Protein AF-A0A1I2U5W5-F1 (afdb_monomer_lite)

pLDDT: mean 72.15, std 8.82, range [43.09, 82.62]

Organism: NCBI:txid582675

Structure (mmCIF, N/CA/C/O backbone):
data_AF-A0A1I2U5W5-F1
#
_entry.id   AF-A0A1I2U5W5-F1
#
loop_
_atom_site.group_PDB
_atom_site.id
_atom_site.type_symbol
_atom_site.label_atom_id
_atom_site.label_alt_id
_atom_site.label_comp_id
_atom_site.label_asym_id
_atom_site.label_entity_id
_atom_site.label_seq_id
_atom_site.pdbx_PDB_ins_code
_atom_site.Cartn_x
_atom_site.Cartn_y
_atom_site.Cartn_z
_atom_site.occupancy
_atom_site.B_iso_or_equiv
_atom_site.auth_seq_id
_atom_site.auth_comp_id
_atom_site.auth_asym_id
_atom_site.auth_atom_id
_atom_site.pdbx_PDB_model_num
ATOM 1 N N . MET A 1 1 ? 47.350 -18.578 -42.986 1.00 43.09 1 MET A N 1
ATOM 2 C CA . MET A 1 1 ? 46.760 -17.371 -43.594 1.00 43.09 1 MET A CA 1
ATOM 3 C C . MET A 1 1 ? 45.472 -17.139 -42.843 1.00 43.09 1 MET A C 1
AT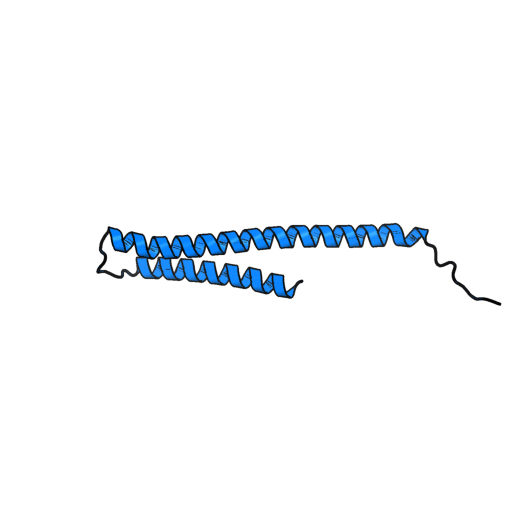OM 5 O O . MET A 1 1 ? 44.554 -17.934 -42.980 1.00 43.09 1 MET A O 1
ATOM 9 N N . GLU A 1 2 ? 45.549 -16.186 -41.917 1.00 45.75 2 GLU A N 1
ATOM 10 C CA . GLU A 1 2 ? 44.561 -15.855 -40.888 1.00 45.75 2 GLU A CA 1
ATOM 11 C C . GLU A 1 2 ? 43.207 -15.552 -41.537 1.00 45.75 2 GLU A C 1
ATOM 13 O O . GLU A 1 2 ? 43.114 -14.695 -42.418 1.00 45.75 2 GLU A O 1
ATOM 18 N N . GLY A 1 3 ? 42.187 -16.310 -41.146 1.00 58.53 3 GLY A N 1
ATOM 19 C CA . GLY A 1 3 ? 40.816 -16.098 -41.571 1.00 58.53 3 GLY A CA 1
ATOM 20 C C . GLY A 1 3 ? 40.147 -15.017 -40.729 1.00 58.53 3 GLY A C 1
ATOM 21 O O . GLY A 1 3 ? 40.225 -15.041 -39.507 1.00 58.53 3 GLY A O 1
ATOM 22 N N . ASP A 1 4 ? 39.477 -14.111 -41.434 1.00 57.28 4 ASP A N 1
ATOM 23 C CA . ASP A 1 4 ? 38.116 -13.664 -41.134 1.00 57.28 4 ASP A CA 1
ATOM 24 C C . ASP A 1 4 ? 37.855 -13.148 -39.706 1.00 57.28 4 ASP A C 1
ATOM 26 O O . ASP A 1 4 ? 37.294 -13.831 -38.851 1.00 57.28 4 ASP A O 1
ATOM 30 N N . ALA A 1 5 ? 38.244 -11.897 -39.448 1.00 59.78 5 ALA A N 1
ATOM 31 C CA . ALA A 1 5 ? 37.846 -11.174 -38.239 1.00 59.78 5 ALA A CA 1
ATOM 32 C C . ALA A 1 5 ? 37.526 -9.692 -38.504 1.00 59.78 5 ALA A C 1
ATOM 34 O O . ALA A 1 5 ? 37.688 -8.859 -37.617 1.00 59.78 5 ALA A O 1
ATOM 35 N N . ASP A 1 6 ? 37.038 -9.355 -39.702 1.00 57.78 6 ASP A N 1
ATOM 36 C CA . ASP A 1 6 ? 36.451 -8.034 -39.978 1.00 57.78 6 ASP A CA 1
ATOM 37 C C . ASP A 1 6 ? 34.917 -8.110 -39.911 1.00 57.78 6 ASP A C 1
ATOM 39 O O . ASP A 1 6 ? 34.185 -7.886 -40.876 1.00 57.78 6 ASP A O 1
ATOM 43 N N . VAL A 1 7 ? 34.397 -8.487 -38.739 1.00 61.81 7 VAL A N 1
ATOM 44 C CA . VAL A 1 7 ? 32.959 -8.391 -38.458 1.00 61.81 7 VAL A CA 1
ATOM 45 C C . VAL A 1 7 ? 32.642 -6.928 -38.159 1.00 61.81 7 VAL A C 1
ATOM 47 O O . VAL A 1 7 ? 32.632 -6.503 -37.006 1.00 61.81 7 VAL A O 1
ATOM 50 N N . ARG A 1 8 ? 32.405 -6.170 -39.230 1.00 60.53 8 ARG A N 1
ATOM 51 C CA . ARG A 1 8 ? 31.637 -4.914 -39.319 1.00 60.53 8 ARG A CA 1
ATOM 52 C C . ARG A 1 8 ? 31.141 -4.365 -37.973 1.00 60.53 8 ARG A C 1
ATOM 54 O O . ARG A 1 8 ? 30.071 -4.719 -37.479 1.00 60.53 8 ARG A O 1
ATOM 61 N N . ASP A 1 9 ? 31.927 -3.452 -37.415 1.00 59.00 9 ASP A N 1
ATOM 62 C CA . ASP A 1 9 ? 31.636 -2.728 -36.170 1.00 59.00 9 ASP A CA 1
ATOM 63 C C . ASP A 1 9 ? 30.470 -1.720 -36.332 1.00 59.00 9 ASP A C 1
ATOM 65 O O . ASP A 1 9 ? 29.764 -1.398 -35.382 1.00 59.00 9 ASP A O 1
ATOM 69 N N . GLY A 1 10 ? 30.189 -1.287 -37.570 1.00 57.38 10 GLY A N 1
ATOM 70 C CA . GLY A 1 10 ? 29.176 -0.268 -37.881 1.00 57.38 10 GLY A CA 1
ATOM 71 C C . GLY A 1 10 ? 27.705 -0.701 -37.773 1.00 57.38 10 GLY A C 1
ATOM 72 O O . GLY A 1 10 ? 26.847 0.168 -37.655 1.00 57.38 10 GLY A O 1
ATOM 73 N N . ASP A 1 11 ? 27.402 -2.005 -37.778 1.00 59.81 11 ASP A N 1
ATOM 74 C CA . ASP A 1 11 ? 26.015 -2.526 -37.782 1.00 59.81 11 ASP A CA 1
ATOM 75 C C . ASP A 1 11 ? 25.505 -2.894 -36.367 1.00 59.81 11 ASP A C 1
ATOM 77 O O . ASP A 1 11 ? 24.308 -3.027 -36.133 1.00 59.81 11 ASP A O 1
ATOM 81 N N . ARG A 1 12 ? 26.408 -2.996 -35.375 1.00 60.00 12 ARG A N 1
ATOM 82 C CA . ARG A 1 12 ? 26.089 -3.376 -33.978 1.00 60.00 12 ARG A CA 1
ATOM 83 C C . ARG A 1 12 ? 25.677 -2.200 -33.080 1.00 60.00 12 ARG A C 1
ATOM 85 O O . ARG A 1 12 ? 25.045 -2.392 -32.038 1.00 60.00 12 ARG A O 1
ATOM 92 N N . LEU A 1 13 ? 26.017 -0.972 -33.469 1.00 62.34 13 LEU A N 1
ATOM 93 C CA . LEU A 1 13 ? 25.660 0.247 -32.735 1.00 62.34 13 LEU A CA 1
ATOM 94 C C . LEU A 1 13 ? 24.136 0.476 -32.621 1.00 62.34 13 LEU A C 1
ATOM 96 O O . LEU A 1 13 ? 23.681 0.719 -31.505 1.00 62.34 13 LEU A O 1
ATOM 100 N N . PRO A 1 14 ? 23.314 0.365 -33.686 1.00 65.69 14 PRO A N 1
ATOM 101 C CA . PRO A 1 14 ? 21.866 0.560 -33.554 1.00 65.69 14 PRO A CA 1
ATOM 102 C C . PRO A 1 14 ? 21.203 -0.503 -32.662 1.00 65.69 14 PRO A C 1
ATOM 104 O O . PRO A 1 14 ? 20.411 -0.162 -31.786 1.00 65.69 14 PRO A O 1
ATOM 107 N N . GLU A 1 15 ? 21.596 -1.776 -32.789 1.00 72.06 15 GLU A N 1
ATOM 108 C CA . GLU A 1 15 ? 20.998 -2.879 -32.022 1.00 72.06 15 GLU A CA 1
ATOM 109 C C . GLU A 1 15 ? 21.268 -2.767 -30.508 1.00 72.06 15 GLU A C 1
ATOM 111 O O . GLU A 1 15 ? 20.381 -3.000 -29.678 1.00 72.06 15 GLU A O 1
ATOM 116 N N . THR A 1 16 ? 22.484 -2.362 -30.125 1.00 74.75 16 THR A N 1
ATOM 117 C CA . THR A 1 16 ? 22.870 -2.189 -28.713 1.00 74.75 16 THR A CA 1
ATOM 118 C C . THR A 1 16 ? 22.214 -0.966 -28.068 1.00 74.75 16 THR A C 1
ATOM 120 O O . THR A 1 16 ? 21.846 -1.017 -26.886 1.00 74.75 16 THR A O 1
ATOM 123 N N . LEU A 1 17 ? 22.005 0.110 -28.831 1.00 76.88 17 LEU A N 1
ATOM 124 C CA . LEU A 1 17 ? 21.261 1.289 -28.383 1.00 76.88 17 LEU A CA 1
ATOM 125 C C . LEU A 1 17 ? 19.774 0.964 -28.186 1.00 76.88 17 LEU A C 1
ATOM 127 O O . LEU A 1 17 ? 19.215 1.311 -27.143 1.00 76.88 17 LEU A O 1
ATOM 131 N N . ASP A 1 18 ? 19.163 0.210 -29.102 1.00 78.94 18 ASP A N 1
ATOM 132 C CA . ASP A 1 18 ? 17.774 -0.252 -28.976 1.00 78.94 18 ASP A CA 1
ATOM 133 C C . ASP A 1 18 ? 17.586 -1.231 -27.804 1.00 78.94 18 ASP A C 1
ATOM 135 O O . ASP A 1 18 ? 16.600 -1.164 -27.059 1.00 78.94 18 ASP A O 1
ATOM 139 N N . ALA A 1 19 ? 18.542 -2.138 -27.582 1.00 80.06 19 ALA A N 1
ATOM 140 C CA . ALA A 1 19 ? 18.553 -3.021 -26.414 1.00 80.06 19 ALA A CA 1
ATOM 141 C C . ALA A 1 19 ? 18.684 -2.235 -25.095 1.00 80.06 19 ALA A C 1
ATOM 143 O O . ALA A 1 19 ? 17.980 -2.528 -24.123 1.00 80.06 19 ALA A O 1
ATOM 144 N N . SER A 1 20 ? 19.529 -1.203 -25.072 1.00 81.00 20 SER A N 1
ATOM 145 C CA . SER A 1 20 ? 19.708 -0.320 -23.914 1.00 81.00 20 SER A CA 1
ATOM 146 C C . SER A 1 20 ? 18.462 0.529 -23.647 1.00 81.00 20 SER A C 1
ATOM 148 O O . SER A 1 20 ? 18.038 0.649 -22.497 1.00 81.00 20 SER A O 1
ATOM 150 N N . ALA A 1 21 ? 17.813 1.047 -24.693 1.00 80.81 21 ALA A N 1
ATOM 151 C CA . ALA A 1 21 ? 16.563 1.796 -24.590 1.00 80.81 21 ALA A CA 1
ATOM 152 C C . ALA A 1 21 ? 15.417 0.929 -24.044 1.00 80.81 21 ALA A C 1
ATOM 154 O O . ALA A 1 21 ? 14.693 1.362 -23.143 1.00 80.81 21 ALA A O 1
ATOM 155 N N . ARG A 1 22 ? 15.291 -0.324 -24.509 1.00 77.62 22 ARG A N 1
ATOM 156 C CA . ARG A 1 22 ? 14.324 -1.294 -23.959 1.00 77.62 22 ARG A CA 1
ATOM 157 C C . ARG A 1 22 ? 14.595 -1.609 -22.491 1.00 77.62 22 ARG A C 1
ATOM 159 O O . ARG A 1 22 ? 13.660 -1.592 -21.692 1.00 77.62 22 ARG A O 1
ATOM 166 N N . LYS A 1 23 ? 15.860 -1.820 -22.110 1.00 78.69 23 LYS A N 1
ATOM 167 C CA . LYS A 1 23 ? 16.240 -2.018 -20.700 1.00 78.69 23 LYS A CA 1
ATOM 168 C C . LYS A 1 23 ? 15.903 -0.806 -19.833 1.00 78.69 23 LYS A C 1
ATOM 170 O O . LYS A 1 23 ? 15.358 -0.974 -18.747 1.00 78.69 23 LYS A O 1
ATOM 175 N N . LEU A 1 24 ? 16.181 0.411 -20.302 1.00 78.00 24 LEU A N 1
ATOM 176 C CA . LEU A 1 24 ? 15.851 1.645 -19.578 1.00 78.00 24 LEU A CA 1
ATOM 177 C C . LEU A 1 24 ? 14.336 1.821 -19.412 1.00 78.00 24 LEU A C 1
ATOM 179 O O . LEU A 1 24 ? 13.870 2.197 -18.333 1.00 78.00 24 LEU A O 1
ATOM 183 N N . ALA A 1 25 ? 13.560 1.511 -20.453 1.00 76.56 25 ALA A N 1
ATOM 184 C CA . ALA A 1 25 ? 12.103 1.541 -20.396 1.00 76.56 25 ALA A CA 1
ATOM 185 C C . ALA A 1 25 ? 11.552 0.528 -19.378 1.00 76.56 25 ALA A C 1
ATOM 187 O O . ALA A 1 25 ? 10.727 0.904 -18.542 1.00 76.56 25 ALA A O 1
ATOM 188 N N . ALA A 1 26 ? 12.057 -0.710 -19.392 1.00 75.31 26 ALA A N 1
ATOM 189 C CA . ALA A 1 26 ? 11.699 -1.740 -18.417 1.00 75.31 26 ALA A CA 1
ATOM 190 C C . ALA A 1 26 ? 12.039 -1.302 -16.983 1.00 75.31 26 ALA A C 1
ATOM 192 O O . ALA A 1 26 ? 11.194 -1.361 -16.090 1.00 75.31 26 ALA A O 1
ATOM 193 N N . LYS A 1 27 ? 13.234 -0.737 -16.775 1.00 77.94 27 LYS A N 1
ATOM 194 C CA . LYS A 1 27 ? 13.694 -0.265 -15.462 1.00 77.94 27 LYS A CA 1
ATOM 195 C C . LYS A 1 27 ? 12.793 0.830 -14.879 1.00 77.94 27 LYS A C 1
ATOM 197 O O . LYS A 1 27 ? 12.435 0.788 -13.704 1.00 77.94 27 LYS A O 1
ATOM 202 N N . ARG A 1 28 ? 12.355 1.776 -15.715 1.00 79.19 28 ARG A N 1
ATOM 203 C CA . ARG A 1 28 ? 11.433 2.853 -15.315 1.00 79.19 28 ARG A CA 1
ATOM 204 C C . ARG A 1 28 ? 10.032 2.338 -14.968 1.00 79.19 28 ARG A C 1
ATOM 206 O O . ARG A 1 28 ? 9.367 2.918 -14.109 1.00 79.19 28 ARG A O 1
ATOM 213 N N . ILE A 1 29 ? 9.561 1.284 -15.634 1.00 76.50 29 ILE A N 1
ATOM 214 C CA . ILE A 1 29 ? 8.288 0.635 -15.290 1.00 76.50 29 ILE A CA 1
ATOM 215 C C . ILE A 1 29 ? 8.423 -0.082 -13.944 1.00 76.50 29 ILE A C 1
ATOM 217 O O . ILE A 1 29 ? 7.573 0.122 -13.078 1.00 76.50 29 ILE A O 1
ATOM 221 N N . ASN A 1 30 ? 9.522 -0.809 -13.724 1.00 80.81 30 ASN A N 1
ATOM 222 C CA . ASN A 1 30 ? 9.767 -1.530 -12.474 1.00 80.81 30 ASN A CA 1
ATOM 223 C C . ASN A 1 30 ? 9.783 -0.575 -11.262 1.00 80.81 30 ASN A C 1
ATOM 225 O O . ASN A 1 30 ? 9.124 -0.807 -10.251 1.00 80.81 30 ASN A O 1
ATOM 229 N N . GLU A 1 31 ? 10.438 0.584 -11.391 1.00 81.94 31 GLU A N 1
ATOM 230 C CA . GLU A 1 31 ? 10.458 1.613 -10.340 1.00 81.94 31 GLU A CA 1
ATOM 231 C C . GLU A 1 31 ? 9.056 2.171 -10.022 1.00 81.94 31 GLU A C 1
ATOM 233 O O . GLU A 1 31 ? 8.711 2.363 -8.854 1.00 81.94 31 GLU A O 1
ATOM 238 N N . ARG A 1 32 ? 8.206 2.380 -11.035 1.00 79.44 32 ARG A N 1
ATOM 239 C CA . ARG A 1 32 ? 6.821 2.854 -10.844 1.00 79.44 32 ARG A CA 1
ATOM 240 C C . ARG A 1 32 ? 5.946 1.819 -10.148 1.00 79.44 32 ARG A C 1
ATOM 242 O O . ARG A 1 32 ? 5.186 2.175 -9.249 1.00 79.44 32 ARG A O 1
ATOM 249 N N . VAL A 1 33 ? 6.060 0.556 -10.546 1.00 78.88 33 VAL A N 1
ATOM 250 C CA . VAL A 1 33 ? 5.312 -0.548 -9.932 1.00 78.88 33 VAL A CA 1
ATOM 251 C C . VAL A 1 33 ? 5.758 -0.740 -8.479 1.00 78.88 33 VAL A C 1
ATOM 253 O O . VAL A 1 33 ? 4.920 -0.915 -7.595 1.00 78.88 33 VAL A O 1
ATOM 256 N N . LYS A 1 34 ? 7.053 -0.567 -8.193 1.00 77.81 34 LYS A N 1
ATOM 257 C CA . LYS A 1 34 ? 7.595 -0.574 -6.827 1.00 77.81 34 LYS A CA 1
ATOM 258 C C . LYS A 1 34 ? 7.041 0.541 -5.952 1.00 77.81 34 LYS A C 1
ATOM 260 O O . LYS A 1 34 ? 6.656 0.283 -4.811 1.00 77.81 34 LYS A O 1
ATOM 265 N N . LEU A 1 35 ? 6.951 1.760 -6.480 1.00 82.62 35 LEU A N 1
ATOM 266 C CA . L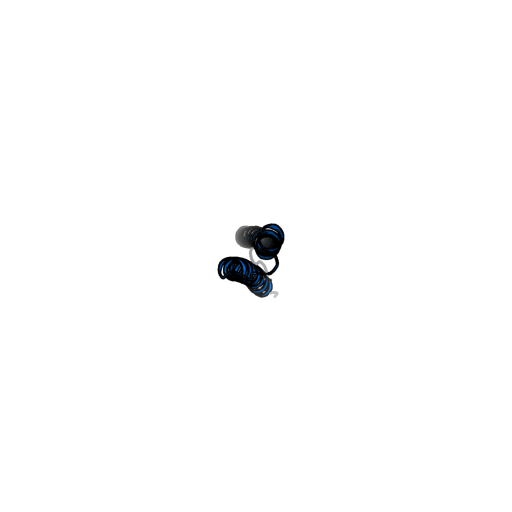EU A 1 35 ? 6.331 2.883 -5.771 1.00 82.62 35 LEU A CA 1
ATOM 267 C C . LEU A 1 35 ? 4.841 2.635 -5.510 1.00 82.62 35 LEU A C 1
ATOM 269 O O . LEU A 1 35 ? 4.369 2.887 -4.402 1.00 82.62 35 LEU A O 1
ATOM 273 N N . LEU A 1 36 ? 4.115 2.095 -6.493 1.00 78.44 36 LEU A N 1
ATOM 274 C CA . LEU A 1 36 ? 2.697 1.765 -6.349 1.00 78.44 36 LEU A CA 1
ATOM 275 C C . LEU A 1 36 ? 2.471 0.675 -5.293 1.00 78.44 36 LEU A C 1
ATOM 277 O O . LEU A 1 36 ? 1.580 0.810 -4.457 1.00 78.44 36 LEU A O 1
ATOM 281 N N . ALA A 1 37 ? 3.301 -0.369 -5.280 1.00 81.19 37 ALA A N 1
ATOM 282 C CA . ALA A 1 37 ? 3.241 -1.410 -4.261 1.00 81.19 37 ALA A CA 1
ATOM 283 C C . ALA A 1 37 ? 3.498 -0.840 -2.860 1.00 81.19 37 ALA A C 1
ATOM 285 O O . ALA A 1 37 ? 2.767 -1.147 -1.921 1.00 81.19 37 ALA A O 1
ATOM 286 N N . ASN A 1 38 ? 4.480 0.053 -2.711 1.00 82.50 38 ASN A N 1
ATOM 287 C CA . ASN A 1 38 ? 4.740 0.688 -1.421 1.00 82.50 38 ASN A CA 1
ATOM 288 C C . ASN A 1 38 ? 3.584 1.605 -0.970 1.00 82.50 38 ASN A C 1
ATOM 290 O O . ASN A 1 38 ? 3.252 1.650 0.218 1.00 82.50 38 ASN A O 1
ATOM 294 N N . LEU A 1 39 ? 2.934 2.295 -1.915 1.00 79.69 39 LEU A N 1
ATOM 295 C CA . LEU A 1 39 ? 1.722 3.073 -1.657 1.00 79.69 39 LEU A CA 1
ATOM 296 C C . LEU A 1 39 ? 0.583 2.170 -1.167 1.00 79.69 39 LEU A C 1
ATOM 298 O O . LEU A 1 39 ? 0.019 2.443 -0.114 1.00 79.69 39 LEU A O 1
ATOM 302 N N . LEU A 1 40 ? 0.283 1.081 -1.883 1.00 79.06 40 LEU A N 1
ATOM 303 C CA . LEU A 1 40 ? -0.756 0.107 -1.518 1.00 79.06 40 LEU A CA 1
ATOM 304 C C . LEU A 1 40 ? -0.485 -0.536 -0.152 1.00 79.06 40 LEU A C 1
ATOM 306 O O . LEU A 1 40 ? -1.410 -0.700 0.639 1.00 79.06 40 LEU A O 1
ATOM 310 N N . ASN A 1 41 ? 0.779 -0.838 0.152 1.00 81.00 41 ASN A N 1
ATOM 311 C CA . ASN A 1 41 ? 1.191 -1.356 1.454 1.00 81.00 41 ASN A CA 1
ATOM 312 C C . ASN A 1 41 ? 0.895 -0.353 2.582 1.00 81.00 41 ASN A C 1
ATOM 314 O O . ASN A 1 41 ? 0.280 -0.700 3.590 1.00 81.00 41 ASN A O 1
ATOM 318 N N . SER A 1 42 ? 1.295 0.906 2.384 1.00 79.94 42 SER A N 1
ATOM 319 C CA . SER A 1 42 ? 1.078 1.987 3.353 1.00 79.94 42 SER A CA 1
ATOM 320 C C . SER A 1 42 ? -0.413 2.284 3.532 1.00 79.94 42 SER A C 1
ATOM 322 O O . SER A 1 42 ? -0.881 2.477 4.654 1.00 79.94 42 SER A O 1
ATOM 324 N N . LEU A 1 43 ? -1.177 2.254 2.435 1.00 79.62 43 LEU A N 1
ATOM 325 C CA . LEU A 1 43 ? -2.626 2.413 2.449 1.00 79.62 43 LEU A CA 1
ATOM 326 C C . LEU A 1 43 ? -3.300 1.249 3.190 1.00 79.62 43 LEU A C 1
ATOM 328 O O . LEU A 1 43 ? -4.190 1.487 3.997 1.00 79.62 43 LEU A O 1
ATOM 332 N N . GLY A 1 44 ? -2.840 0.010 2.983 1.00 77.69 44 GLY A N 1
ATOM 333 C CA . GLY A 1 44 ? -3.327 -1.176 3.692 1.00 77.69 44 GLY A CA 1
ATOM 334 C C . GLY A 1 44 ? -3.165 -1.047 5.207 1.00 77.69 44 GLY A C 1
ATOM 335 O O . GLY A 1 44 ? -4.138 -1.216 5.938 1.00 77.69 44 GLY A O 1
ATOM 336 N N . ILE A 1 45 ? -1.981 -0.644 5.680 1.00 78.38 45 ILE A N 1
ATOM 337 C CA . ILE A 1 45 ? -1.740 -0.379 7.110 1.00 78.38 45 ILE A CA 1
ATOM 338 C C . ILE A 1 45 ? -2.644 0.754 7.616 1.00 78.38 45 ILE A C 1
ATOM 340 O O . ILE A 1 45 ? -3.243 0.623 8.683 1.00 78.38 45 ILE A O 1
ATOM 344 N N . GLY A 1 46 ? -2.787 1.840 6.850 1.00 80.00 46 GLY A N 1
ATOM 345 C CA . GLY A 1 46 ? -3.667 2.958 7.200 1.00 80.00 46 GLY A CA 1
ATOM 346 C C . GLY A 1 46 ? -5.136 2.547 7.332 1.00 80.00 46 GLY A C 1
ATOM 347 O O . GLY A 1 46 ? -5.802 2.946 8.285 1.00 80.00 46 GLY A O 1
ATOM 348 N N . VAL A 1 47 ? -5.629 1.699 6.426 1.00 77.81 47 VAL A N 1
ATOM 349 C CA . VAL A 1 47 ? -6.999 1.171 6.451 1.00 77.81 47 VAL A CA 1
ATOM 350 C C . VAL A 1 47 ? -7.207 0.192 7.611 1.00 77.81 47 VAL A C 1
ATOM 352 O O . VAL A 1 47 ? -8.229 0.283 8.290 1.00 77.81 47 VAL A O 1
ATOM 355 N N . ILE A 1 48 ? -6.244 -0.695 7.893 1.00 77.31 48 ILE A N 1
ATOM 356 C CA . ILE A 1 48 ? -6.291 -1.568 9.082 1.00 77.31 48 ILE A CA 1
ATOM 357 C C . ILE A 1 48 ? -6.337 -0.708 10.351 1.00 77.31 48 ILE A C 1
ATOM 359 O O . ILE A 1 48 ? -7.190 -0.923 11.211 1.00 77.31 48 ILE A O 1
ATOM 363 N N . GLY A 1 49 ? -5.464 0.299 10.445 1.00 77.25 49 GLY A N 1
ATOM 364 C CA . GLY A 1 49 ? -5.422 1.241 11.562 1.00 77.25 49 GLY A CA 1
ATOM 365 C C . GLY A 1 49 ? -6.742 1.987 11.741 1.00 77.25 49 GLY A C 1
ATOM 366 O O . GLY A 1 49 ? -7.288 2.000 12.840 1.00 77.25 49 GLY A O 1
ATOM 367 N N . ALA A 1 50 ? -7.316 2.532 10.666 1.00 75.25 50 ALA A N 1
ATOM 368 C CA . ALA A 1 50 ? -8.632 3.170 10.697 1.00 75.25 50 ALA A CA 1
ATOM 369 C C . ALA A 1 50 ? -9.735 2.187 11.127 1.00 75.25 50 ALA A C 1
ATOM 371 O O . ALA A 1 50 ? -10.583 2.537 11.946 1.00 75.25 50 ALA A O 1
ATOM 372 N N . GLY A 1 51 ? -9.681 0.942 10.650 1.00 71.31 51 GLY A N 1
ATOM 373 C CA . GLY A 1 51 ? -10.590 -0.130 11.045 1.00 71.31 51 GLY A CA 1
ATOM 374 C C . GLY A 1 51 ? -10.554 -0.448 12.541 1.00 71.31 51 GLY A C 1
ATOM 375 O O . GLY A 1 51 ? -11.574 -0.869 13.072 1.00 71.31 51 GLY A O 1
ATOM 376 N N . VAL A 1 52 ? -9.433 -0.204 13.227 1.00 72.19 52 VAL A N 1
ATOM 377 C CA . VAL A 1 52 ? -9.285 -0.377 14.686 1.00 72.19 52 VAL A CA 1
ATOM 378 C C . VAL A 1 52 ? -9.608 0.909 15.456 1.00 72.19 52 VAL A C 1
ATOM 380 O O . VAL A 1 52 ? -10.296 0.862 16.474 1.00 72.19 52 VAL A O 1
ATOM 383 N N . ILE A 1 53 ? -9.149 2.066 14.974 1.00 75.62 53 ILE A N 1
ATOM 384 C CA . ILE A 1 53 ? -9.337 3.361 15.646 1.00 75.62 53 ILE A CA 1
ATOM 385 C C . ILE A 1 53 ? -10.815 3.767 15.638 1.00 75.62 53 ILE A C 1
ATOM 387 O O . ILE A 1 53 ? -11.342 4.148 16.678 1.00 75.62 53 ILE A O 1
ATOM 391 N N . VAL A 1 54 ? -11.508 3.652 14.500 1.00 71.81 54 VAL A N 1
ATOM 392 C CA . VAL A 1 54 ? -12.920 4.058 14.362 1.00 71.81 54 VAL A CA 1
ATOM 393 C C . VAL A 1 54 ? -13.844 3.361 15.376 1.00 71.81 54 VAL A C 1
ATOM 395 O O . VAL A 1 54 ? -14.559 4.070 16.089 1.00 71.81 54 VAL A O 1
ATOM 398 N N . PRO A 1 55 ? -13.843 2.020 15.519 1.00 66.19 55 PRO A N 1
ATOM 399 C CA . PRO A 1 55 ? -14.625 1.364 16.566 1.00 66.19 55 PRO A CA 1
ATOM 400 C C . PRO A 1 55 ? -14.090 1.667 17.968 1.00 66.19 55 PRO A C 1
ATOM 402 O O . PRO A 1 55 ? -14.892 1.805 18.883 1.00 66.19 55 PRO A O 1
ATOM 405 N N . GLY A 1 56 ? -12.777 1.855 18.150 1.00 66.75 56 GLY A N 1
ATOM 406 C CA . GLY A 1 56 ? -12.208 2.262 19.440 1.00 66.75 56 GLY A CA 1
ATOM 407 C C . GLY A 1 56 ? -12.733 3.608 19.959 1.00 66.75 56 GLY A C 1
ATOM 408 O O . GLY A 1 56 ? -12.843 3.787 21.169 1.00 66.75 56 GLY A O 1
ATOM 409 N N . VAL A 1 57 ? -13.088 4.534 19.058 1.00 74.75 57 VAL A N 1
ATOM 410 C CA . VAL A 1 57 ? -13.643 5.856 19.401 1.00 74.75 57 VAL A CA 1
ATOM 411 C C . VAL A 1 57 ? -15.165 5.816 19.594 1.00 74.75 57 VAL A C 1
ATOM 413 O O . VAL A 1 57 ? -15.677 6.512 20.466 1.00 74.75 57 VAL A O 1
ATOM 416 N N . HIS A 1 58 ? -15.892 5.023 18.800 1.00 68.94 58 HIS A N 1
ATOM 417 C CA . HIS A 1 58 ? -17.361 4.983 18.847 1.00 68.94 58 HIS A CA 1
ATOM 418 C C . HIS A 1 58 ? -17.935 3.965 19.845 1.00 68.94 58 HIS A C 1
ATOM 420 O O . HIS A 1 58 ? -18.899 4.287 20.529 1.00 68.94 58 HIS A O 1
ATOM 426 N N . ASP A 1 59 ? -17.378 2.753 19.920 1.00 67.19 59 ASP A N 1
ATOM 427 C CA . ASP A 1 59 ? -17.859 1.664 20.783 1.00 67.19 59 ASP A CA 1
ATOM 428 C C . ASP A 1 59 ? -16.771 0.567 20.908 1.00 67.19 59 ASP A C 1
ATOM 430 O O . ASP A 1 59 ? -16.771 -0.419 20.160 1.00 67.19 59 ASP A O 1
ATOM 434 N N . PRO A 1 60 ? -15.812 0.699 21.845 1.00 63.38 60 PRO A N 1
ATOM 435 C CA . PRO A 1 60 ? -14.624 -0.161 21.902 1.00 63.38 60 PRO A CA 1
ATOM 436 C C . PRO A 1 60 ? -14.916 -1.638 22.223 1.00 63.38 60 PRO A C 1
ATOM 438 O O . PRO A 1 60 ? -14.037 -2.485 22.078 1.00 63.38 60 PRO A O 1
ATOM 441 N N . THR A 1 61 ? -16.135 -1.972 22.655 1.00 65.12 61 THR A N 1
ATOM 442 C CA . THR A 1 61 ? -16.542 -3.338 23.028 1.00 65.12 61 THR A CA 1
ATOM 443 C C . THR A 1 61 ? -17.305 -4.077 21.929 1.00 65.12 61 THR A C 1
ATOM 445 O O . THR A 1 61 ? -17.497 -5.290 22.038 1.00 65.12 61 THR A O 1
ATOM 448 N N . ARG A 1 62 ? -17.725 -3.397 20.852 1.00 65.88 62 ARG A N 1
ATOM 449 C CA . ARG A 1 62 ? -18.454 -4.025 19.741 1.00 65.88 62 ARG A CA 1
ATOM 450 C C . ARG A 1 62 ? -17.562 -4.160 18.517 1.00 65.88 62 ARG A C 1
ATOM 452 O O . ARG A 1 62 ? -17.410 -3.237 17.723 1.00 65.88 62 ARG A O 1
ATOM 459 N N . ILE A 1 63 ? -17.045 -5.369 18.306 1.00 66.12 63 ILE A N 1
ATOM 460 C CA . ILE A 1 63 ? -16.500 -5.749 17.002 1.00 66.12 63 ILE A CA 1
ATOM 461 C C . ILE A 1 63 ? -17.679 -5.855 16.030 1.00 66.12 63 ILE A C 1
ATOM 463 O O . ILE A 1 63 ? -18.495 -6.772 16.114 1.00 66.12 63 ILE A O 1
ATOM 467 N N . THR A 1 64 ? -17.800 -4.882 15.132 1.00 72.31 64 THR A N 1
ATOM 468 C CA . THR A 1 64 ? -18.852 -4.862 14.110 1.00 72.31 64 THR A CA 1
ATOM 469 C C . THR A 1 64 ? -18.378 -5.555 12.831 1.00 72.31 64 THR A C 1
ATOM 471 O O . THR A 1 64 ? -17.178 -5.627 12.556 1.00 72.31 64 THR A O 1
ATOM 474 N N . LEU A 1 65 ? -19.316 -6.022 11.994 1.00 73.00 65 LEU A N 1
ATOM 475 C CA . LEU A 1 65 ? -18.988 -6.514 10.646 1.00 73.00 65 LEU A CA 1
ATOM 476 C C . LEU A 1 65 ? -18.207 -5.473 9.829 1.00 73.00 65 LEU A C 1
ATOM 478 O O . LEU A 1 65 ? -17.363 -5.837 9.018 1.00 73.00 65 LEU A O 1
ATOM 482 N N . GLN A 1 66 ? -18.456 -4.185 10.069 1.00 71.00 66 GLN A N 1
ATOM 483 C CA . GLN A 1 66 ? -17.768 -3.087 9.400 1.00 71.00 66 GLN A CA 1
ATOM 484 C C . GLN A 1 66 ? -16.289 -3.000 9.795 1.00 71.00 66 GLN A C 1
ATOM 486 O O . GLN A 1 66 ? -15.439 -2.813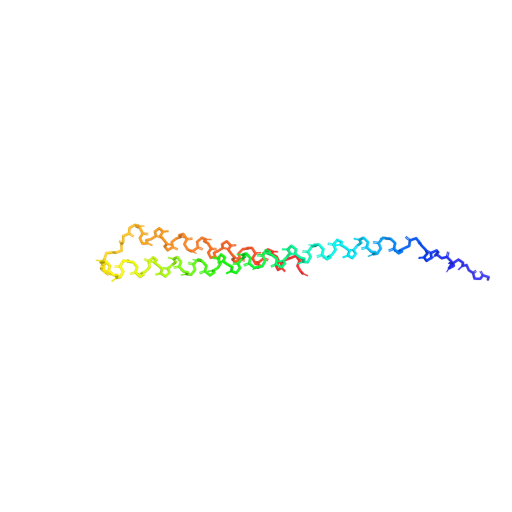 8.928 1.00 71.00 66 GLN A O 1
ATOM 491 N N . THR A 1 67 ? -15.958 -3.204 11.073 1.00 73.44 67 THR A N 1
ATOM 492 C CA . THR A 1 67 ? -14.569 -3.330 11.545 1.00 73.44 67 THR A CA 1
ATOM 493 C C . THR A 1 67 ? -13.852 -4.487 10.854 1.00 73.44 67 THR A C 1
ATOM 495 O O . THR A 1 67 ? -12.758 -4.301 10.320 1.00 73.44 67 THR A O 1
ATOM 498 N N . LEU A 1 68 ? -14.488 -5.664 10.793 1.00 75.62 68 LEU A N 1
ATOM 499 C CA . LEU A 1 68 ? -13.933 -6.817 10.078 1.00 75.62 68 LEU A CA 1
ATOM 500 C C . LEU A 1 68 ? -13.744 -6.529 8.583 1.00 75.62 68 LEU A C 1
ATOM 502 O O . LEU A 1 68 ? -12.714 -6.900 8.029 1.00 75.62 68 LEU A O 1
ATOM 506 N N . ALA A 1 69 ? -14.700 -5.853 7.939 1.00 73.94 69 ALA A N 1
ATOM 507 C CA . ALA A 1 69 ? -14.623 -5.503 6.523 1.00 73.94 69 ALA A CA 1
ATOM 508 C C . ALA A 1 69 ? -13.452 -4.555 6.226 1.00 73.94 69 ALA A C 1
ATOM 510 O O . ALA A 1 69 ? -12.751 -4.749 5.233 1.00 73.94 69 ALA A O 1
ATOM 511 N N . TRP A 1 70 ? -13.185 -3.577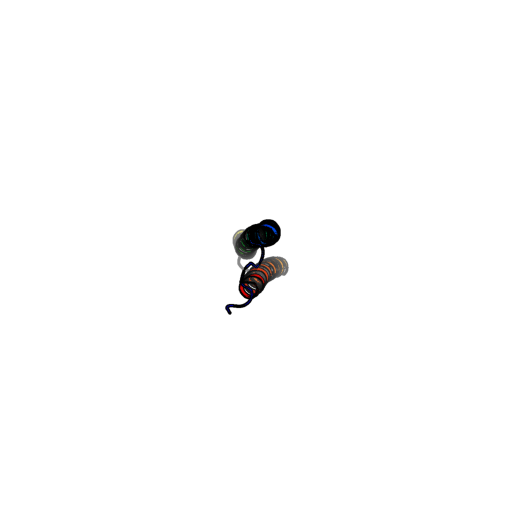 7.097 1.00 75.06 70 TRP A N 1
ATOM 512 C CA . TRP A 1 70 ? -12.031 -2.687 6.956 1.00 75.06 70 TRP A CA 1
ATOM 513 C C . TRP A 1 70 ? -10.703 -3.407 7.190 1.00 75.06 70 TRP A C 1
ATOM 515 O O . TRP A 1 70 ? -9.778 -3.238 6.397 1.00 75.06 70 TRP A O 1
ATOM 525 N N . ILE A 1 71 ? -10.619 -4.269 8.208 1.00 75.94 71 ILE A N 1
ATOM 526 C CA . ILE A 1 71 ? -9.424 -5.091 8.449 1.00 75.94 71 ILE A CA 1
ATOM 527 C C . ILE A 1 71 ? -9.168 -6.026 7.259 1.00 75.94 71 ILE A C 1
ATOM 529 O O . ILE A 1 71 ? -8.047 -6.080 6.759 1.00 75.94 71 ILE A O 1
ATOM 533 N N . ALA A 1 72 ? -10.200 -6.712 6.761 1.00 77.06 72 ALA A N 1
ATOM 534 C CA . ALA A 1 72 ? -10.100 -7.590 5.597 1.00 77.06 72 ALA A CA 1
ATOM 535 C C . ALA A 1 72 ? -9.698 -6.816 4.334 1.00 77.06 72 ALA A C 1
ATOM 537 O O . ALA A 1 72 ? -8.819 -7.258 3.600 1.00 77.06 72 ALA A O 1
ATOM 538 N N . THR A 1 73 ? -10.279 -5.633 4.110 1.00 78.44 73 THR A N 1
ATOM 539 C CA . THR A 1 73 ? -9.917 -4.752 2.987 1.00 78.44 73 THR A CA 1
ATOM 540 C C . THR A 1 73 ? -8.448 -4.349 3.060 1.00 78.44 73 THR A C 1
ATOM 542 O O . THR A 1 73 ? -7.726 -4.474 2.072 1.00 78.44 73 THR A O 1
ATOM 545 N N . GLY A 1 74 ? -7.979 -3.911 4.230 1.00 76.00 74 GLY A N 1
ATOM 546 C CA . GLY A 1 74 ? -6.583 -3.538 4.420 1.00 76.00 74 GLY A CA 1
ATOM 547 C C . GLY A 1 74 ? -5.622 -4.725 4.294 1.00 76.00 74 GLY A C 1
ATOM 548 O O . GLY A 1 74 ? -4.550 -4.571 3.713 1.00 76.00 74 GLY A O 1
ATOM 549 N N . LEU A 1 75 ? -6.028 -5.922 4.732 1.00 77.19 75 LEU A N 1
ATOM 550 C CA . LEU A 1 75 ? -5.267 -7.160 4.545 1.00 77.19 75 LEU A CA 1
ATOM 551 C C . LEU A 1 75 ? -5.151 -7.535 3.061 1.00 77.19 75 LEU A C 1
ATOM 553 O O . LEU A 1 75 ? -4.059 -7.844 2.596 1.00 77.19 75 LEU A O 1
ATOM 557 N N . VAL A 1 76 ? -6.248 -7.462 2.301 1.00 80.25 76 VAL A N 1
ATOM 558 C CA . VAL A 1 76 ? -6.241 -7.705 0.848 1.00 80.25 76 VAL A CA 1
ATOM 559 C C . VAL A 1 76 ? -5.322 -6.707 0.147 1.00 80.25 76 VAL A C 1
ATOM 561 O O . VAL A 1 76 ? -4.509 -7.107 -0.683 1.00 80.25 76 VAL A O 1
ATOM 564 N N . LEU A 1 77 ? -5.385 -5.425 0.516 1.00 79.12 77 LEU A N 1
ATOM 565 C CA . LEU A 1 77 ? -4.505 -4.396 -0.040 1.00 79.12 77 LEU A CA 1
ATOM 566 C C . LEU A 1 77 ? -3.026 -4.645 0.292 1.00 79.12 77 LEU A C 1
ATOM 568 O O . LEU A 1 77 ? -2.161 -4.490 -0.571 1.00 79.12 77 LEU A O 1
ATOM 572 N N . HIS A 1 78 ? -2.743 -5.072 1.523 1.00 77.19 78 HIS A N 1
ATOM 573 C CA . HIS A 1 78 ? -1.401 -5.423 1.979 1.00 77.19 78 HIS A CA 1
ATOM 574 C C . HIS A 1 78 ? -0.844 -6.643 1.227 1.00 77.19 78 HIS A C 1
ATOM 576 O O . HIS A 1 78 ? 0.287 -6.611 0.741 1.00 77.19 78 HIS A O 1
ATOM 582 N N . LEU A 1 79 ? -1.656 -7.691 1.058 1.00 77.44 79 LEU A N 1
ATOM 583 C CA . LEU A 1 79 ? -1.284 -8.894 0.310 1.00 77.44 79 LEU A CA 1
ATOM 584 C C . LEU A 1 79 ? -1.096 -8.606 -1.180 1.00 77.44 79 LEU A C 1
ATOM 586 O O . LEU A 1 79 ? -0.154 -9.119 -1.780 1.00 77.44 79 LEU A O 1
ATOM 590 N N . LEU A 1 80 ? -1.935 -7.758 -1.782 1.00 75.25 80 LEU A N 1
ATOM 591 C CA . LEU A 1 80 ? -1.761 -7.310 -3.167 1.00 75.25 80 LEU A CA 1
ATOM 592 C C . LEU A 1 80 ? -0.443 -6.551 -3.339 1.00 75.25 80 LEU A C 1
ATOM 594 O O . LEU A 1 80 ? 0.311 -6.842 -4.265 1.00 75.25 80 LEU A O 1
ATOM 598 N N . ALA A 1 81 ? -0.115 -5.641 -2.421 1.00 78.81 81 ALA A N 1
ATOM 599 C CA . ALA A 1 81 ? 1.162 -4.935 -2.436 1.00 78.81 81 ALA A CA 1
ATOM 600 C C . ALA A 1 81 ? 2.364 -5.885 -2.320 1.00 78.81 81 ALA A C 1
ATOM 602 O O . ALA A 1 81 ? 3.321 -5.769 -3.090 1.00 78.81 81 ALA A O 1
ATOM 603 N N . GLN A 1 82 ? 2.305 -6.848 -1.393 1.00 76.88 82 GLN A N 1
ATOM 604 C CA . GLN A 1 82 ? 3.339 -7.876 -1.255 1.00 76.88 82 GLN A CA 1
ATOM 605 C C . GLN A 1 82 ? 3.453 -8.748 -2.506 1.00 76.88 82 GLN A C 1
ATOM 607 O O . GLN A 1 82 ? 4.565 -9.047 -2.930 1.00 76.88 82 GLN A O 1
ATOM 612 N N . SER A 1 83 ? 2.328 -9.115 -3.117 1.00 74.75 83 SER A N 1
ATOM 613 C CA . SER A 1 83 ? 2.296 -9.938 -4.330 1.00 74.75 83 SER A CA 1
ATOM 614 C C . SER A 1 83 ? 2.946 -9.214 -5.506 1.00 74.75 83 SER A C 1
ATOM 616 O O . SER A 1 83 ? 3.750 -9.804 -6.220 1.00 74.75 83 SER A O 1
ATOM 618 N N . VAL A 1 84 ? 2.668 -7.917 -5.669 1.00 76.06 84 VAL A N 1
ATOM 619 C CA . VAL A 1 84 ? 3.298 -7.081 -6.702 1.00 76.06 84 VAL A CA 1
ATOM 620 C C . VAL A 1 84 ? 4.807 -6.950 -6.464 1.00 76.06 84 VAL A C 1
ATOM 622 O O . VAL A 1 84 ? 5.590 -7.088 -7.401 1.00 76.06 84 VAL A O 1
ATOM 625 N N . LEU A 1 85 ? 5.240 -6.741 -5.216 1.0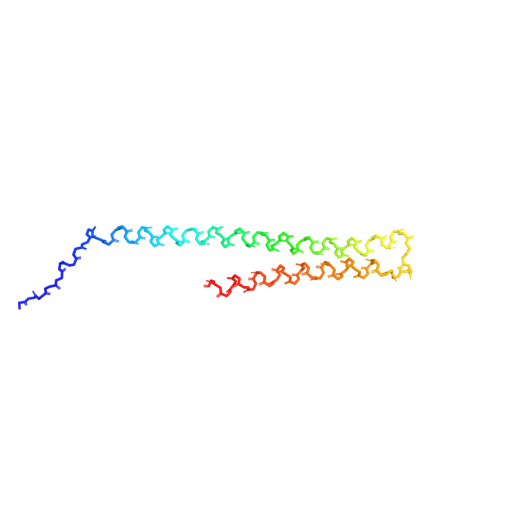0 74.38 85 LEU A N 1
ATOM 626 C CA . LEU A 1 85 ? 6.667 -6.719 -4.865 1.00 74.38 85 LEU A CA 1
ATOM 627 C C . LEU A 1 85 ? 7.359 -8.065 -5.116 1.00 74.38 85 LEU A C 1
ATOM 629 O O . LEU A 1 85 ? 8.487 -8.085 -5.608 1.00 74.38 85 LEU A O 1
ATOM 633 N N . ALA A 1 86 ? 6.704 -9.177 -4.779 1.00 74.94 86 ALA A N 1
ATOM 634 C CA . ALA A 1 86 ? 7.231 -10.523 -4.981 1.00 74.94 86 ALA A CA 1
ATOM 635 C C . ALA A 1 86 ? 7.333 -10.879 -6.470 1.00 74.94 86 ALA A C 1
ATOM 637 O O . ALA A 1 86 ? 8.342 -11.439 -6.889 1.00 74.94 86 ALA A O 1
ATOM 638 N N . PHE A 1 87 ? 6.329 -10.503 -7.264 1.00 71.44 87 PHE A N 1
ATOM 639 C CA . PHE A 1 87 ? 6.323 -10.709 -8.709 1.00 71.44 87 PHE A CA 1
ATOM 640 C C . PHE A 1 87 ? 7.464 -9.943 -9.390 1.00 71.44 87 PHE A C 1
ATOM 642 O O . PHE A 1 87 ? 8.248 -10.549 -10.110 1.00 71.44 87 PHE A O 1
ATOM 649 N N . MET A 1 88 ? 7.648 -8.656 -9.071 1.00 66.31 88 MET A N 1
ATOM 650 C CA . MET A 1 88 ? 8.781 -7.881 -9.600 1.00 66.31 88 MET A CA 1
ATOM 651 C C . MET A 1 88 ? 10.143 -8.423 -9.158 1.00 66.31 88 MET A C 1
ATOM 653 O O . MET A 1 88 ? 11.092 -8.389 -9.931 1.00 66.31 88 MET A O 1
ATOM 657 N N . ARG A 1 89 ? 10.270 -8.926 -7.920 1.00 63.53 89 ARG A N 1
ATOM 658 C CA . ARG A 1 89 ? 11.520 -9.549 -7.451 1.00 63.53 89 ARG A CA 1
ATOM 659 C C . ARG A 1 89 ? 11.856 -10.830 -8.220 1.00 63.53 89 ARG A C 1
ATOM 661 O O . ARG A 1 89 ? 13.008 -11.234 -8.215 1.00 63.53 89 ARG A O 1
ATOM 668 N N . SER A 1 90 ? 10.870 -11.474 -8.837 1.00 59.25 90 SER A N 1
ATOM 669 C CA . SER A 1 90 ? 11.103 -12.622 -9.712 1.00 59.25 90 SER A CA 1
ATOM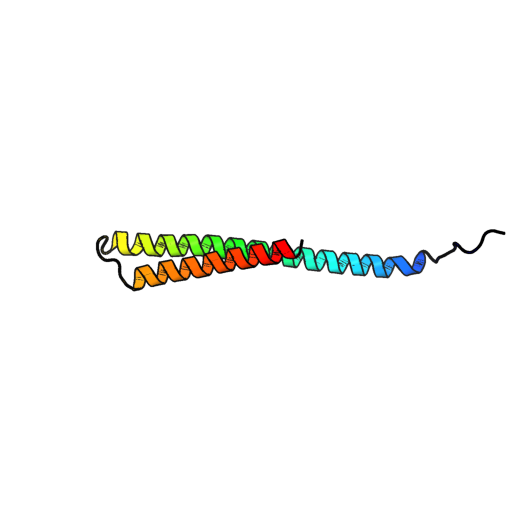 670 C C . SER A 1 90 ? 11.547 -12.217 -11.125 1.00 59.25 90 SER A C 1
ATOM 672 O O . SER A 1 90 ? 11.896 -13.102 -11.904 1.00 59.25 90 SER A O 1
ATOM 674 N N . GLU A 1 91 ? 11.483 -10.925 -11.463 1.00 51.66 91 GLU A N 1
ATOM 675 C CA . GLU A 1 91 ? 11.823 -10.369 -12.780 1.00 51.66 91 GLU A CA 1
ATOM 676 C C . GLU A 1 91 ? 13.213 -9.690 -12.810 1.00 51.66 91 GLU A C 1
ATOM 678 O O . GLU A 1 91 ? 13.758 -9.491 -13.896 1.00 51.66 91 GLU A O 1
ATOM 683 N N . ASP A 1 92 ? 13.783 -9.366 -11.637 1.00 46.72 92 ASP A N 1
ATOM 684 C CA . ASP A 1 92 ? 15.192 -8.962 -11.426 1.00 46.72 92 ASP A CA 1
ATOM 685 C C . ASP A 1 92 ? 16.107 -10.193 -11.250 1.00 46.72 92 ASP A C 1
ATOM 687 O O . ASP A 1 92 ? 17.236 -10.172 -11.798 1.00 46.72 92 ASP A O 1
#

Foldseek 3Di:
DDDDDCPDPPPVVVVVVVVVVVVVVVVVVLVVLLVVLVVLLVVLVVLLVCLQVVCVVVPNPDPDVSSVVSNVVSVVSNVVSVVSVVVSVVVD

Radius of gyration: 25.19 Å; chains: 1; bounding box: 66×23×67 Å

Sequence (92 aa):
MEGDADVRDGDRLPETLDASARKLAAKRINERVKLLANLLNSLGIGVIGAGVIVPGVHDPTRITLQTLAWIATGLVLHLLAQSVLAFMRSED

Secondary structure (DSSP, 8-state):
--------GGGHHHHHHHHHHHHHHHHHHHHHHHHHHHHHHHHHHHHHHHHHHHHHHH-TT---HHHHHHHHHHHHHHHHHHHHHHHHHTT-